Protein AF-A0A6B3HW20-F1 (afdb_monomer_lite)

pLDDT: mean 80.24, std 13.46, range [31.75, 96.75]

Sequence (91 aa):
AVSSMPHPRRWRSSMLSDFAQSRAGSYIWGFQRPWLPERQLVADDAALVGRLVQEWAGPRTPDFPDEETLAVYRRAMSIPSTAHCSIEPYR

Secondary structure (DSSP, 8-state):
---PPPPHHHHHHHHHH-HHHHHHTTTHHHHTSSSHHHHHHHHHHHHHHHHHHHHHSSS-BTTBT-HHHHHHHHHHHTSTTHHHHHHGGG-

Structure (mmCIF, N/CA/C/O backbone):
data_AF-A0A6B3HW20-F1
#
_entry.id   AF-A0A6B3HW20-F1
#
loop_
_atom_site.group_PDB
_atom_site.id
_atom_site.type_symbol
_atom_site.label_atom_id
_atom_site.label_alt_id
_atom_site.label_comp_id
_atom_site.label_asym_id
_atom_site.label_entity_id
_atom_site.label_seq_id
_atom_site.pdbx_PDB_ins_code
_atom_site.Cartn_x
_atom_site.Cartn_y
_atom_site.Cartn_z
_atom_site.occupancy
_atom_site.B_iso_or_equiv
_atom_site.auth_seq_id
_atom_site.auth_comp_id
_atom_site.auth_asym_id
_atom_site.auth_atom_id
_atom_site.pdbx_PDB_model_num
ATOM 1 N N . ALA A 1 1 ? 11.595 16.103 3.758 1.00 40.91 1 ALA A N 1
ATOM 2 C CA . ALA A 1 1 ? 12.152 15.878 2.411 1.00 40.91 1 ALA A CA 1
ATOM 3 C C . ALA A 1 1 ? 11.230 14.916 1.683 1.00 40.91 1 ALA A C 1
ATOM 5 O O . ALA A 1 1 ? 10.932 13.867 2.239 1.00 40.91 1 ALA A O 1
ATOM 6 N N . VAL A 1 2 ? 10.735 15.281 0.501 1.00 31.75 2 VAL A N 1
ATOM 7 C CA . VAL A 1 2 ? 10.036 14.328 -0.370 1.00 31.75 2 VAL A CA 1
ATOM 8 C C . VAL A 1 2 ? 11.120 13.447 -0.979 1.00 31.75 2 VAL A C 1
ATOM 10 O O . VAL A 1 2 ? 11.961 13.940 -1.726 1.00 31.75 2 VAL A O 1
ATOM 13 N N . SER A 1 3 ? 11.168 12.175 -0.586 1.00 40.97 3 SER A N 1
ATOM 14 C CA . SER A 1 3 ? 12.058 11.217 -1.232 1.00 40.97 3 SER A CA 1
ATOM 15 C C . SER A 1 3 ? 11.406 10.788 -2.536 1.00 40.97 3 SER A C 1
ATOM 17 O O . SER A 1 3 ? 10.554 9.904 -2.553 1.00 40.97 3 SER A O 1
ATOM 19 N N . SER A 1 4 ? 11.812 11.415 -3.634 1.00 69.25 4 SER A N 1
ATOM 20 C CA . SER A 1 4 ? 11.670 10.824 -4.963 1.00 69.25 4 SER A CA 1
ATOM 21 C C . SER A 1 4 ? 12.393 9.470 -5.016 1.00 69.25 4 SER A C 1
ATOM 23 O O . SER A 1 4 ? 13.168 9.124 -4.114 1.00 69.25 4 SER A O 1
ATOM 25 N N . MET A 1 5 ? 12.193 8.724 -6.107 1.00 60.28 5 MET A N 1
ATOM 26 C CA . MET A 1 5 ? 12.965 7.509 -6.364 1.00 60.28 5 MET A CA 1
ATOM 27 C C . MET A 1 5 ? 14.476 7.804 -6.297 1.00 60.28 5 MET A C 1
ATOM 29 O O . MET A 1 5 ? 14.944 8.757 -6.932 1.00 60.28 5 MET A O 1
ATOM 33 N N . PRO A 1 6 ? 15.264 7.006 -5.557 1.00 67.94 6 PRO A N 1
ATOM 34 C CA . PRO A 1 6 ? 16.708 7.163 -5.522 1.00 67.94 6 PRO A CA 1
ATOM 35 C C . PRO A 1 6 ? 17.302 6.910 -6.909 1.00 67.94 6 PRO A C 1
ATOM 37 O O . PRO A 1 6 ? 16.834 6.056 -7.662 1.00 67.94 6 PRO A O 1
ATOM 40 N N . HIS A 1 7 ? 18.373 7.635 -7.241 1.00 75.12 7 HIS A N 1
ATOM 41 C CA . HIS A 1 7 ? 19.066 7.458 -8.515 1.00 75.12 7 HIS A CA 1
ATOM 42 C C . HIS A 1 7 ? 19.398 5.965 -8.737 1.00 75.12 7 HIS A C 1
ATOM 44 O O . HIS A 1 7 ? 20.095 5.373 -7.901 1.00 75.12 7 HIS A O 1
ATOM 50 N N . PRO A 1 8 ? 18.987 5.344 -9.861 1.00 67.06 8 PRO A N 1
ATOM 51 C CA . PRO A 1 8 ? 18.909 3.885 -9.993 1.00 67.06 8 PRO A CA 1
ATOM 52 C C . PRO A 1 8 ? 20.253 3.178 -9.785 1.00 67.06 8 PRO A C 1
ATOM 54 O O . PRO A 1 8 ? 20.317 2.090 -9.217 1.00 67.06 8 PRO A O 1
ATOM 57 N N . ARG A 1 9 ? 21.366 3.819 -10.169 1.00 73.31 9 ARG A N 1
ATOM 58 C CA . ARG A 1 9 ? 22.718 3.287 -9.918 1.00 73.31 9 ARG A CA 1
ATOM 59 C C . ARG A 1 9 ? 23.119 3.292 -8.439 1.00 73.31 9 ARG A C 1
ATOM 61 O O . ARG A 1 9 ? 23.776 2.355 -8.003 1.00 73.31 9 ARG A O 1
ATOM 68 N N . ARG A 1 10 ? 22.741 4.330 -7.684 1.00 73.81 10 ARG A N 1
ATOM 69 C CA . ARG A 1 10 ? 23.068 4.442 -6.252 1.00 73.81 10 ARG A CA 1
ATOM 70 C C . ARG A 1 10 ? 22.194 3.533 -5.403 1.00 73.81 10 ARG A C 1
ATOM 72 O O . ARG A 1 10 ? 22.665 2.962 -4.430 1.00 73.81 10 ARG A O 1
ATOM 79 N N . TRP A 1 11 ? 20.951 3.355 -5.825 1.00 71.06 11 TRP A N 1
ATOM 80 C CA . TRP A 1 11 ? 20.029 2.424 -5.202 1.00 71.06 11 TRP A CA 1
ATOM 81 C C . TRP A 1 11 ? 20.447 0.958 -5.399 1.00 71.06 11 TRP A C 1
ATOM 83 O O . TRP A 1 11 ? 20.497 0.193 -4.440 1.00 71.06 11 TRP A O 1
ATOM 93 N N . ARG A 1 12 ? 20.868 0.572 -6.614 1.00 70.50 12 ARG A N 1
ATOM 94 C CA . ARG A 1 12 ? 21.432 -0.769 -6.849 1.00 70.50 12 ARG A CA 1
ATOM 95 C C . ARG A 1 12 ? 22.688 -1.028 -6.021 1.00 70.50 12 ARG A C 1
ATOM 97 O O . ARG A 1 12 ? 22.821 -2.115 -5.473 1.00 70.50 12 ARG A O 1
ATOM 104 N N . SER A 1 13 ? 23.594 -0.051 -5.900 1.00 76.00 13 SER A N 1
ATOM 105 C CA . SER A 1 13 ? 24.778 -0.237 -5.054 1.00 76.00 13 SER A CA 1
ATOM 106 C C . SER A 1 13 ? 24.406 -0.380 -3.579 1.00 76.00 13 SER A C 1
ATOM 108 O O . SER A 1 13 ? 24.941 -1.267 -2.927 1.00 76.00 13 SER A O 1
ATOM 110 N N . SER A 1 14 ? 23.459 0.420 -3.065 1.00 68.75 14 SER A N 1
ATOM 111 C CA . SER A 1 14 ? 23.040 0.331 -1.659 1.00 68.75 14 SER A CA 1
ATOM 112 C C . SER A 1 14 ? 22.338 -0.988 -1.337 1.00 68.75 14 SER A C 1
ATOM 114 O O . SER A 1 14 ? 22.557 -1.539 -0.268 1.00 68.75 14 SER A O 1
ATOM 116 N N . MET A 1 15 ? 21.555 -1.541 -2.269 1.00 69.69 15 MET A N 1
ATOM 117 C CA . MET A 1 15 ? 20.945 -2.869 -2.114 1.00 69.69 15 MET A CA 1
ATOM 118 C C . MET A 1 15 ? 21.961 -4.018 -2.072 1.00 69.69 15 MET A C 1
ATOM 120 O O . 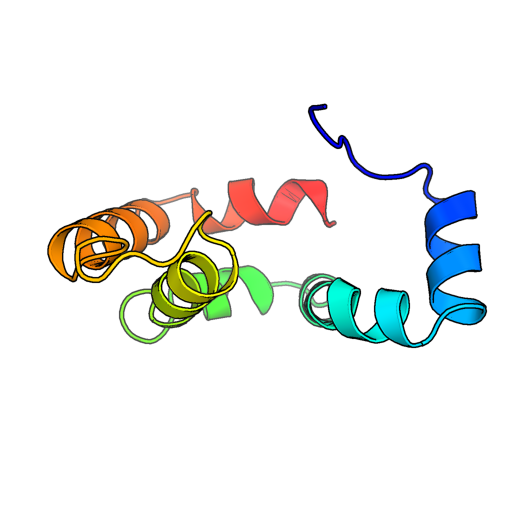MET A 1 15 ? 21.638 -5.081 -1.545 1.00 69.69 15 MET A O 1
ATOM 124 N N . LEU A 1 16 ? 23.154 -3.833 -2.643 1.00 76.25 16 LEU A N 1
ATOM 125 C CA . LEU A 1 16 ? 24.229 -4.831 -2.630 1.00 76.25 16 LEU A CA 1
ATOM 126 C C . LEU A 1 16 ? 25.173 -4.660 -1.434 1.00 76.25 16 LEU A C 1
ATOM 128 O O . LEU A 1 16 ? 25.792 -5.632 -1.012 1.00 76.25 16 LEU A O 1
ATOM 132 N N . SER A 1 17 ? 25.299 -3.442 -0.901 1.00 79.00 17 SER A N 1
ATOM 133 C CA . SER A 1 17 ? 26.250 -3.118 0.166 1.00 79.00 17 SER A CA 1
ATOM 134 C C . SER A 1 17 ? 25.635 -3.025 1.565 1.00 79.00 17 SER A C 1
ATOM 136 O O . SER A 1 17 ? 26.379 -3.080 2.538 1.00 79.00 17 SER A O 1
ATOM 138 N N . ASP A 1 18 ? 24.315 -2.842 1.686 1.00 80.56 18 ASP A N 1
ATOM 139 C CA . ASP A 1 18 ? 23.627 -2.618 2.964 1.00 80.56 18 ASP A CA 1
ATOM 140 C C . ASP A 1 18 ? 22.400 -3.529 3.125 1.00 80.56 18 ASP A C 1
ATOM 142 O O . ASP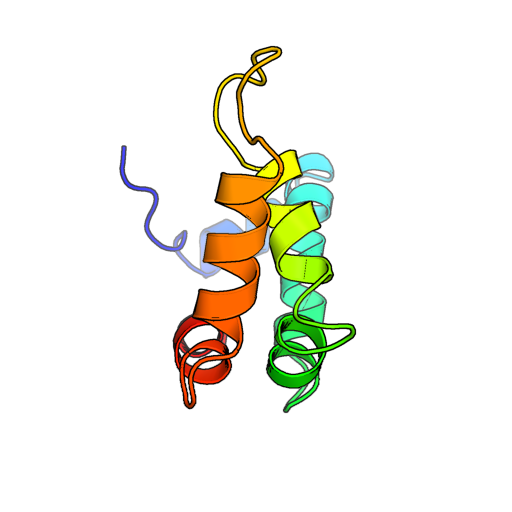 A 1 18 ? 21.345 -3.321 2.524 1.00 80.56 18 ASP A O 1
ATOM 146 N N . PHE A 1 19 ? 22.526 -4.510 4.021 1.00 74.75 19 PHE A N 1
ATOM 147 C CA . PHE A 1 19 ? 21.495 -5.503 4.323 1.00 74.75 19 PHE A CA 1
ATOM 148 C C . PHE A 1 19 ? 20.201 -4.909 4.902 1.00 74.75 19 PHE A C 1
ATOM 150 O O . PHE A 1 19 ? 19.125 -5.489 4.724 1.00 74.75 19 PHE A O 1
ATOM 157 N N . ALA A 1 20 ? 20.279 -3.777 5.610 1.00 76.69 20 ALA A N 1
ATOM 158 C CA . ALA A 1 20 ? 19.100 -3.102 6.144 1.00 76.69 20 ALA A CA 1
ATOM 159 C C . ALA A 1 20 ? 18.292 -2.460 5.007 1.00 76.69 20 ALA A C 1
ATOM 161 O O . ALA A 1 20 ? 17.069 -2.601 4.966 1.00 76.69 20 ALA A O 1
ATOM 162 N N . GLN A 1 21 ? 18.979 -1.852 4.035 1.00 70.69 21 GLN A N 1
ATOM 163 C CA . GLN A 1 21 ? 18.362 -1.298 2.825 1.00 70.69 21 GLN A CA 1
ATOM 164 C C . GLN A 1 21 ? 17.809 -2.392 1.906 1.00 70.69 21 GLN A C 1
ATOM 166 O O . GLN A 1 21 ? 16.709 -2.241 1.373 1.00 70.69 21 GLN A O 1
ATOM 171 N N . SER A 1 22 ? 18.501 -3.529 1.764 1.00 71.00 22 SER A N 1
ATOM 172 C CA . SER A 1 22 ? 17.985 -4.675 0.997 1.00 71.00 22 SER A CA 1
ATOM 173 C C . SER A 1 22 ? 16.693 -5.225 1.603 1.00 71.00 22 SER A C 1
ATOM 175 O O . SER A 1 22 ? 15.755 -5.545 0.873 1.00 71.00 22 SER A O 1
ATOM 177 N N . ARG A 1 23 ? 16.617 -5.315 2.939 1.00 73.00 23 ARG A N 1
ATOM 178 C CA . ARG A 1 23 ? 15.415 -5.781 3.645 1.00 73.00 23 ARG A CA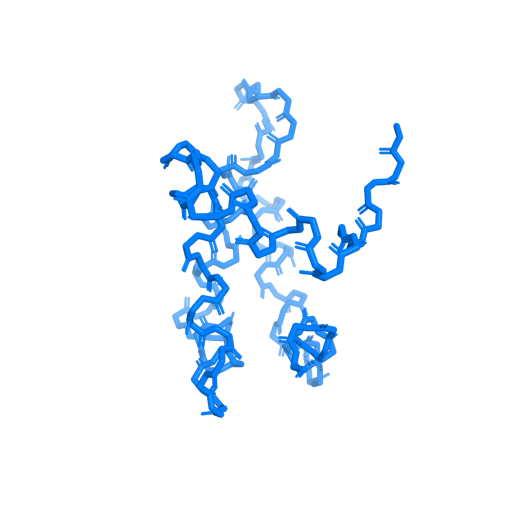 1
ATOM 179 C C . ARG A 1 23 ? 14.269 -4.781 3.517 1.00 73.00 23 ARG A C 1
ATOM 181 O O . ARG A 1 23 ? 13.161 -5.186 3.172 1.00 73.00 23 ARG A O 1
ATOM 188 N N . ALA A 1 24 ? 14.548 -3.495 3.727 1.00 73.62 24 ALA A N 1
ATOM 189 C CA . ALA A 1 24 ? 13.563 -2.424 3.589 1.00 73.62 24 ALA A CA 1
ATOM 190 C C . ALA A 1 24 ? 13.014 -2.309 2.154 1.00 73.62 24 ALA A C 1
ATOM 192 O O . ALA A 1 24 ? 11.838 -2.021 1.978 1.00 73.62 24 ALA A O 1
ATOM 193 N N . GLY A 1 25 ? 13.832 -2.586 1.130 1.00 67.94 25 GLY A N 1
ATOM 194 C CA . GLY A 1 25 ? 13.437 -2.566 -0.285 1.00 67.94 25 GLY A CA 1
ATOM 195 C C . GLY A 1 25 ? 12.936 -3.901 -0.849 1.00 67.94 25 GLY A C 1
ATOM 196 O O . GLY A 1 25 ? 12.691 -3.994 -2.051 1.00 67.94 25 GLY A O 1
ATOM 197 N N . SER A 1 26 ? 12.805 -4.946 -0.026 1.00 70.94 26 SER A N 1
ATOM 198 C CA . SER A 1 26 ? 12.510 -6.313 -0.490 1.00 70.94 26 SER A CA 1
ATOM 199 C C . SER A 1 26 ? 11.158 -6.454 -1.202 1.00 70.94 26 SER A C 1
ATOM 201 O O . SER A 1 26 ? 11.026 -7.283 -2.104 1.00 70.94 26 SER A O 1
ATOM 203 N N . TYR A 1 27 ? 10.187 -5.597 -0.875 1.00 64.75 27 TYR A N 1
ATOM 204 C CA . TYR A 1 27 ? 8.867 -5.554 -1.512 1.00 64.75 27 TYR A CA 1
ATOM 205 C C . TYR A 1 27 ? 8.936 -5.272 -3.027 1.00 64.75 27 TYR A C 1
ATOM 207 O O . TYR A 1 27 ? 8.087 -5.736 -3.787 1.00 64.75 27 TYR A O 1
ATOM 215 N N . ILE A 1 28 ? 9.990 -4.591 -3.492 1.00 66.00 28 ILE A N 1
ATOM 216 C CA . ILE A 1 28 ? 10.158 -4.194 -4.898 1.00 66.00 28 ILE A CA 1
ATOM 217 C C . ILE A 1 28 ? 10.415 -5.404 -5.806 1.00 66.00 28 ILE A C 1
ATOM 219 O O . ILE A 1 28 ? 10.026 -5.396 -6.971 1.00 66.00 28 ILE A O 1
ATOM 223 N N . TRP A 1 29 ? 10.982 -6.494 -5.282 1.00 64.88 29 TRP A N 1
ATOM 224 C CA . TRP A 1 29 ? 11.131 -7.740 -6.045 1.00 64.88 29 TRP A CA 1
ATOM 225 C C . TRP A 1 29 ? 9.784 -8.374 -6.409 1.00 64.88 29 TRP A C 1
ATOM 227 O O . TRP A 1 29 ? 9.678 -9.033 -7.445 1.00 64.88 29 TRP A O 1
ATOM 237 N N . GLY A 1 30 ? 8.744 -8.135 -5.603 1.00 61.53 30 GLY A N 1
ATOM 238 C CA . GLY A 1 30 ? 7.368 -8.475 -5.959 1.00 61.53 30 GLY A CA 1
ATOM 239 C C . GLY A 1 30 ? 6.885 -7.676 -7.170 1.00 61.53 30 GLY A C 1
ATOM 240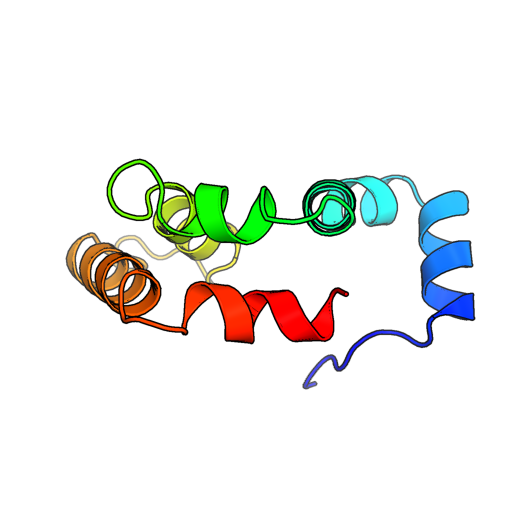 O O . GLY A 1 30 ? 6.243 -8.243 -8.052 1.00 61.53 30 GLY A O 1
ATOM 241 N N . PHE A 1 31 ? 7.283 -6.401 -7.257 1.00 60.53 31 PHE A N 1
ATOM 242 C CA . PHE A 1 31 ? 6.903 -5.449 -8.309 1.00 60.53 31 PHE A CA 1
ATOM 243 C C . PHE A 1 31 ? 7.548 -5.689 -9.675 1.00 60.53 31 PHE A C 1
ATOM 245 O O . PHE A 1 31 ? 7.042 -5.208 -10.683 1.00 60.53 31 PHE A O 1
ATOM 252 N N . GLN A 1 32 ? 8.601 -6.504 -9.741 1.00 65.94 32 GLN A N 1
ATOM 253 C CA . GLN A 1 32 ? 9.239 -6.885 -11.006 1.00 65.94 32 GLN A CA 1
ATOM 254 C C . GLN A 1 32 ? 8.477 -7.986 -11.769 1.00 65.94 32 GLN A C 1
ATOM 256 O O . GLN A 1 32 ? 8.809 -8.285 -12.915 1.00 65.94 32 GLN A O 1
ATOM 261 N N . ARG A 1 33 ? 7.467 -8.627 -11.158 1.00 63.34 33 ARG A N 1
ATOM 262 C CA . ARG A 1 33 ? 6.662 -9.666 -11.819 1.00 63.34 33 ARG A CA 1
ATOM 263 C C . ARG A 1 33 ? 5.420 -9.041 -12.456 1.00 63.34 33 ARG A C 1
ATOM 265 O O . ARG A 1 33 ? 4.706 -8.318 -11.772 1.00 63.34 33 ARG A O 1
ATOM 272 N N . PRO A 1 34 ? 5.101 -9.326 -13.727 1.00 65.31 34 PRO A N 1
ATOM 273 C CA . PRO A 1 34 ? 3.908 -8.762 -14.340 1.00 65.31 34 PRO A CA 1
ATOM 274 C C . PRO A 1 34 ? 2.635 -9.249 -13.621 1.00 65.31 34 PRO A C 1
ATOM 276 O O . PRO A 1 34 ? 2.512 -10.429 -13.289 1.00 65.31 34 PRO A O 1
ATOM 279 N N . TRP A 1 35 ? 1.700 -8.320 -13.372 1.00 67.62 35 TRP A N 1
ATOM 280 C CA . TRP A 1 35 ? 0.323 -8.517 -12.864 1.00 67.62 35 TRP A CA 1
ATOM 281 C C . TRP A 1 35 ? 0.182 -9.005 -11.417 1.00 67.62 35 TRP A C 1
ATOM 283 O O . TRP A 1 35 ? -0.871 -8.829 -10.803 1.00 67.62 35 TRP A O 1
ATOM 293 N N . LEU A 1 36 ? 1.210 -9.649 -10.868 1.00 77.38 36 LEU A N 1
ATOM 294 C CA . LEU A 1 36 ? 1.235 -10.114 -9.483 1.00 77.38 36 LEU A CA 1
ATOM 295 C C . LEU A 1 36 ? 1.086 -8.956 -8.471 1.00 77.38 36 LEU A C 1
ATOM 297 O O . LEU A 1 36 ? 0.288 -9.105 -7.547 1.00 77.38 36 LEU A O 1
ATOM 301 N N . PRO A 1 37 ? 1.764 -7.809 -8.647 1.00 79.44 37 PRO A N 1
ATOM 302 C CA . PRO A 1 37 ? 1.651 -6.651 -7.767 1.00 79.44 37 PRO A CA 1
ATOM 303 C C . PRO A 1 37 ? 0.232 -6.108 -7.680 1.00 79.44 37 PRO A C 1
ATOM 305 O O . PRO A 1 37 ? -0.311 -5.948 -6.590 1.00 79.44 37 PRO A O 1
ATOM 308 N N . GLU A 1 38 ? -0.394 -5.873 -8.834 1.00 85.19 38 GLU A N 1
ATOM 309 C CA . GLU A 1 38 ? -1.734 -5.303 -8.897 1.00 85.19 38 GLU A CA 1
ATOM 310 C C . GLU A 1 38 ? -2.745 -6.253 -8.252 1.00 85.19 38 GLU A C 1
ATOM 312 O O . GLU A 1 38 ? -3.606 -5.814 -7.495 1.00 85.19 38 GLU A O 1
ATOM 317 N N . ARG A 1 39 ? -2.592 -7.568 -8.476 1.00 87.56 39 ARG A N 1
ATOM 318 C CA . ARG A 1 39 ? -3.429 -8.594 -7.837 1.00 87.56 39 ARG A CA 1
ATOM 319 C C . ARG A 1 39 ? -3.232 -8.657 -6.325 1.00 87.56 39 ARG A C 1
ATOM 321 O O . ARG A 1 39 ? -4.210 -8.856 -5.616 1.00 87.56 39 ARG A O 1
ATOM 328 N N . GLN A 1 40 ? -2.008 -8.489 -5.827 1.00 89.38 40 GLN A N 1
ATOM 329 C CA . GLN A 1 40 ? -1.730 -8.475 -4.387 1.00 89.38 40 GLN A CA 1
ATOM 330 C C . GLN A 1 40 ? -2.323 -7.249 -3.686 1.00 89.38 40 GLN A C 1
ATOM 332 O O . GLN A 1 40 ? -2.780 -7.371 -2.553 1.00 89.38 40 GLN A O 1
ATOM 337 N N . LEU A 1 41 ? -2.342 -6.086 -4.348 1.00 91.38 41 LEU A N 1
ATOM 338 C CA . LEU A 1 41 ? -2.915 -4.864 -3.776 1.00 91.38 41 LEU A CA 1
ATOM 339 C C . LEU A 1 41 ? -4.440 -4.922 -3.622 1.00 91.38 41 LEU A C 1
ATOM 341 O O . LEU A 1 41 ? -4.962 -4.278 -2.718 1.00 91.38 41 LEU A O 1
ATOM 345 N N . VAL A 1 42 ? -5.144 -5.685 -4.465 1.00 94.12 42 VAL A N 1
ATOM 346 C CA . VAL A 1 42 ? -6.617 -5.819 -4.413 1.00 94.12 42 VAL A CA 1
ATOM 347 C C . VAL A 1 42 ? -7.101 -7.099 -3.722 1.00 94.12 42 VAL A C 1
ATOM 349 O O . VAL A 1 42 ? -8.284 -7.215 -3.407 1.00 94.12 42 VAL A O 1
ATOM 352 N N . ALA A 1 43 ? -6.217 -8.071 -3.483 1.00 93.12 43 ALA A N 1
ATOM 353 C CA . ALA A 1 43 ? -6.566 -9.335 -2.836 1.00 93.12 43 ALA A CA 1
ATOM 354 C C . ALA A 1 43 ? -7.069 -9.135 -1.398 1.00 93.12 43 ALA A C 1
ATOM 356 O O . ALA A 1 43 ? -6.634 -8.215 -0.700 1.00 93.12 43 ALA A O 1
ATOM 357 N N . ASP A 1 44 ? -7.964 -10.028 -0.963 1.00 94.69 44 ASP A N 1
ATOM 358 C CA . ASP A 1 44 ? -8.527 -10.054 0.392 1.00 94.69 44 ASP A CA 1
ATOM 359 C C . ASP A 1 44 ? -9.072 -8.684 0.828 1.00 94.69 44 ASP A C 1
ATOM 361 O O . ASP A 1 44 ? -8.770 -8.189 1.915 1.00 94.69 44 ASP A O 1
ATOM 365 N N . ASP A 1 45 ? -9.828 -8.031 -0.065 1.00 94.19 45 ASP A N 1
ATOM 366 C CA . ASP A 1 45 ? -10.350 -6.676 0.150 1.00 94.19 45 ASP A CA 1
ATOM 367 C C . ASP A 1 45 ? -9.212 -5.689 0.496 1.00 94.19 45 ASP A C 1
ATOM 369 O O . ASP A 1 45 ? -9.226 -4.988 1.506 1.00 94.19 45 ASP A O 1
ATOM 373 N N . ALA A 1 46 ? -8.146 -5.716 -0.309 1.00 95.75 46 ALA A N 1
ATOM 374 C CA . ALA A 1 46 ? -6.931 -4.920 -0.142 1.00 95.75 46 ALA A CA 1
ATOM 375 C C . ALA A 1 46 ? -6.222 -5.071 1.226 1.00 95.75 46 ALA A C 1
ATOM 377 O O . ALA A 1 46 ? -5.607 -4.123 1.722 1.00 95.75 46 ALA A O 1
ATOM 378 N N . ALA A 1 47 ? -6.246 -6.257 1.848 1.00 94.69 47 ALA A N 1
ATOM 379 C CA . ALA A 1 47 ? -5.635 -6.490 3.167 1.00 94.69 47 ALA A CA 1
ATOM 380 C C . ALA A 1 47 ? -4.147 -6.091 3.247 1.00 94.69 47 ALA A C 1
ATOM 382 O O . ALA A 1 47 ? -3.679 -5.622 4.288 1.00 94.69 47 ALA A O 1
ATOM 383 N N . LEU A 1 48 ? -3.396 -6.244 2.149 1.00 92.94 48 LEU A N 1
ATOM 384 C CA . LEU A 1 48 ? -1.998 -5.813 2.075 1.00 92.94 48 LEU A CA 1
ATOM 385 C C . LEU A 1 48 ? -1.853 -4.300 2.285 1.00 92.94 48 LEU A C 1
ATOM 387 O O . LEU A 1 48 ? -0.951 -3.879 3.001 1.00 92.94 48 LEU A O 1
ATOM 391 N N . VAL A 1 49 ? -2.754 -3.492 1.724 1.00 94.88 49 VAL A N 1
ATOM 392 C CA . VAL A 1 49 ? -2.736 -2.030 1.878 1.00 94.88 49 VAL A CA 1
ATOM 393 C C . VAL A 1 49 ? -2.913 -1.638 3.335 1.00 94.88 49 VAL A C 1
ATOM 395 O O . VAL A 1 49 ? -2.165 -0.803 3.829 1.00 94.88 49 VAL A O 1
ATOM 398 N N . GLY A 1 50 ? -3.847 -2.281 4.043 1.00 94.25 50 GLY A N 1
ATOM 399 C CA . GLY A 1 50 ? -4.048 -2.041 5.472 1.00 94.25 50 GLY A CA 1
ATOM 400 C C . GLY A 1 50 ? -2.776 -2.303 6.286 1.00 94.25 50 GLY A C 1
ATOM 401 O O . GLY A 1 50 ? -2.381 -1.465 7.093 1.00 94.25 50 GLY A O 1
ATOM 402 N N . ARG A 1 51 ? -2.081 -3.417 6.016 1.00 91.75 51 ARG A N 1
ATOM 403 C CA . ARG A 1 51 ? -0.795 -3.722 6.668 1.00 91.75 51 ARG A CA 1
ATOM 404 C C . ARG A 1 51 ? 0.278 -2.686 6.345 1.00 91.75 51 ARG A C 1
ATOM 406 O O . ARG A 1 51 ? 0.934 -2.200 7.257 1.00 91.75 51 ARG A O 1
ATOM 413 N N . LEU A 1 52 ? 0.422 -2.305 5.075 1.00 91.12 52 LEU A N 1
ATOM 414 C CA . LEU A 1 52 ? 1.405 -1.299 4.661 1.00 91.12 52 LEU A CA 1
ATOM 415 C C . LEU A 1 52 ? 1.137 0.061 5.318 1.00 91.12 52 LEU A C 1
ATOM 417 O O . LEU A 1 52 ? 2.071 0.698 5.793 1.00 91.12 52 LEU A O 1
ATOM 421 N N . VAL A 1 53 ? -0.127 0.486 5.405 1.00 92.19 53 VAL A N 1
ATOM 422 C CA . VAL A 1 53 ? -0.506 1.719 6.109 1.00 92.19 53 VAL A CA 1
ATOM 423 C C . VAL A 1 53 ? -0.159 1.620 7.595 1.00 92.19 53 VAL A C 1
ATOM 425 O O . VAL A 1 53 ? 0.440 2.550 8.118 1.00 92.19 53 VAL A O 1
ATOM 428 N N . GLN A 1 54 ? -0.447 0.504 8.271 1.00 89.50 54 GLN A N 1
ATOM 429 C CA . GLN A 1 54 ? -0.056 0.305 9.677 1.00 89.50 54 GLN A CA 1
ATOM 430 C C . GLN A 1 54 ? 1.463 0.318 9.894 1.00 89.50 54 GLN A C 1
ATOM 432 O O . GLN A 1 54 ? 1.942 0.852 10.895 1.00 89.50 54 GLN A O 1
ATOM 437 N N . GLU A 1 55 ? 2.222 -0.289 8.983 1.00 87.44 55 GLU A N 1
ATOM 438 C CA . GLU A 1 55 ? 3.676 -0.415 9.094 1.00 87.44 55 GLU A CA 1
ATOM 439 C C . GLU A 1 55 ? 4.412 0.886 8.757 1.00 87.44 55 GLU A C 1
ATOM 441 O O . GLU A 1 55 ? 5.465 1.156 9.338 1.00 87.44 55 GLU A O 1
ATOM 446 N N . TRP A 1 56 ? 3.897 1.671 7.806 1.00 87.75 56 TRP A N 1
ATOM 447 C CA . TRP A 1 56 ? 4.582 2.850 7.259 1.00 87.75 56 TRP A CA 1
ATOM 448 C C . TRP A 1 56 ? 3.996 4.179 7.727 1.00 87.75 56 TRP A C 1
ATOM 450 O O . TRP A 1 56 ? 4.614 5.223 7.502 1.00 87.75 56 TRP A O 1
ATOM 460 N N . ALA A 1 57 ? 2.821 4.163 8.360 1.00 85.31 57 ALA A N 1
ATOM 461 C CA . ALA A 1 57 ? 2.268 5.339 9.009 1.00 85.31 57 ALA A CA 1
ATOM 462 C C . ALA A 1 57 ? 3.292 5.956 9.974 1.00 85.31 57 ALA A C 1
ATOM 464 O O . ALA A 1 57 ? 4.038 5.259 10.668 1.00 85.31 57 ALA A O 1
ATOM 465 N N . GLY A 1 58 ? 3.302 7.294 10.013 1.00 76.50 58 GLY A N 1
ATOM 466 C CA . GLY A 1 58 ? 3.984 8.073 11.047 1.00 76.50 58 GLY A CA 1
ATOM 467 C C . GLY A 1 58 ? 3.483 7.718 12.456 1.00 76.50 58 GLY A C 1
ATOM 468 O O . GLY A 1 58 ? 2.696 6.789 12.604 1.00 76.50 58 GLY A O 1
ATOM 469 N N . PRO A 1 59 ? 3.957 8.417 13.504 1.00 76.50 59 PRO A N 1
ATOM 470 C CA . PRO A 1 59 ? 3.984 7.913 14.879 1.00 76.50 59 PRO A CA 1
ATOM 471 C C . PRO A 1 59 ? 2.721 7.138 15.257 1.00 76.50 59 PRO A C 1
ATOM 473 O O . PRO A 1 59 ? 1.628 7.695 15.258 1.00 76.50 59 PRO A O 1
ATOM 476 N N . ARG A 1 60 ? 2.909 5.848 15.561 1.00 76.19 60 ARG A N 1
ATOM 477 C CA . ARG A 1 60 ? 1.843 4.936 15.979 1.00 76.19 60 ARG A CA 1
ATOM 478 C C . ARG A 1 60 ? 1.314 5.405 17.325 1.00 76.19 60 ARG A C 1
ATOM 480 O O . ARG A 1 60 ? 1.914 5.121 18.364 1.00 76.19 60 ARG A O 1
ATOM 487 N N . THR A 1 61 ? 0.247 6.186 17.290 1.00 79.00 61 THR A N 1
ATOM 488 C CA . THR A 1 61 ? -0.510 6.555 18.480 1.00 79.00 61 THR A CA 1
ATOM 489 C C . THR A 1 61 ? -1.577 5.487 18.726 1.00 79.00 61 THR A C 1
ATOM 491 O O . THR A 1 61 ? -1.888 4.710 17.823 1.00 79.00 61 THR A O 1
ATOM 494 N N . PRO A 1 62 ? -2.156 5.416 19.936 1.00 77.50 62 PRO A N 1
ATOM 495 C CA . PRO A 1 62 ? -3.300 4.539 20.194 1.00 77.50 62 PRO A CA 1
ATOM 496 C C . PRO A 1 62 ? -4.466 4.765 19.220 1.00 77.50 62 PRO A C 1
ATOM 498 O O . PRO A 1 62 ? -5.214 3.837 18.937 1.00 77.50 62 PRO A O 1
ATOM 501 N N . ASP A 1 63 ? -4.567 5.983 18.686 1.00 80.88 63 ASP A N 1
ATOM 502 C CA . ASP A 1 63 ? -5.669 6.435 17.841 1.00 80.88 63 ASP A CA 1
ATOM 503 C C . ASP A 1 63 ? -5.326 6.443 16.338 1.00 80.88 63 ASP A C 1
ATOM 505 O O . ASP A 1 63 ? -6.162 6.844 15.534 1.00 80.88 63 ASP A O 1
ATOM 509 N N . PHE A 1 64 ? -4.103 6.062 15.927 1.00 82.12 64 PHE A N 1
ATOM 510 C CA . PHE A 1 64 ? -3.710 6.099 14.513 1.00 82.12 64 PHE A CA 1
ATOM 511 C C . PHE A 1 64 ? -2.644 5.055 14.111 1.00 82.12 64 PHE A C 1
ATOM 513 O O . PHE A 1 64 ? -1.596 4.961 14.762 1.00 82.12 64 PHE A O 1
ATOM 520 N N . PRO A 1 65 ? -2.817 4.364 12.962 1.00 85.25 65 PRO A N 1
ATOM 521 C CA . PRO A 1 65 ? -4.016 4.356 12.116 1.00 85.25 65 PRO A CA 1
ATOM 522 C C . PRO A 1 65 ? -5.129 3.490 12.724 1.00 85.25 65 PRO A C 1
ATOM 524 O O . PRO A 1 65 ? -4.910 2.321 13.042 1.00 85.25 65 PRO A O 1
ATOM 527 N N . ASP A 1 66 ? -6.319 4.070 12.865 1.00 90.12 66 ASP A N 1
ATOM 528 C CA . ASP A 1 66 ? -7.527 3.408 13.356 1.00 90.12 66 ASP A CA 1
ATOM 529 C C . ASP A 1 66 ? -8.230 2.591 12.254 1.00 90.12 66 ASP A C 1
ATOM 531 O O . ASP A 1 66 ? -7.893 2.660 11.067 1.00 90.12 66 ASP A O 1
ATOM 535 N N . GLU A 1 67 ? -9.216 1.782 12.644 1.00 91.06 67 GLU A N 1
ATOM 536 C CA . GLU A 1 67 ? -9.898 0.859 11.731 1.00 91.06 67 GLU A CA 1
ATOM 537 C C . GLU A 1 67 ? -10.655 1.581 10.605 1.00 91.06 67 GLU A C 1
ATOM 539 O O . GLU A 1 67 ? -10.645 1.107 9.465 1.00 91.06 67 GLU A O 1
ATOM 544 N N . GLU A 1 68 ? -11.238 2.753 10.881 1.00 93.50 68 GLU A N 1
ATOM 545 C CA . GLU A 1 68 ? -11.925 3.554 9.866 1.00 93.50 68 GLU A CA 1
ATOM 546 C C . GLU A 1 68 ? -10.934 4.058 8.811 1.00 93.50 68 GLU A C 1
ATOM 548 O O . GLU A 1 68 ? -11.156 3.873 7.609 1.00 93.50 68 GLU A O 1
ATOM 553 N N . THR A 1 69 ? -9.788 4.597 9.242 1.00 92.12 69 THR A N 1
ATOM 554 C CA . THR A 1 69 ? -8.706 5.003 8.335 1.00 92.12 69 THR A CA 1
ATOM 555 C C . THR A 1 69 ? -8.271 3.843 7.441 1.00 92.12 69 THR A C 1
ATOM 557 O O . THR A 1 69 ? -8.161 3.990 6.220 1.00 92.12 69 THR A O 1
ATOM 560 N N . LEU A 1 70 ? -8.050 2.661 8.019 1.00 93.94 70 LEU A N 1
ATOM 561 C CA . LEU A 1 70 ? -7.626 1.488 7.256 1.00 93.94 70 LEU A CA 1
ATOM 562 C C . LEU A 1 70 ? -8.687 1.052 6.240 1.00 93.94 70 LEU A C 1
ATOM 564 O O . LEU A 1 70 ? -8.337 0.732 5.102 1.00 93.94 70 LEU A O 1
ATOM 568 N N . ALA A 1 71 ? -9.969 1.084 6.608 1.00 95.50 71 ALA A N 1
ATOM 569 C CA . ALA A 1 71 ? -11.069 0.775 5.699 1.00 95.50 71 ALA A CA 1
ATOM 570 C C . ALA A 1 71 ? -11.117 1.743 4.503 1.00 95.50 71 ALA A C 1
ATOM 572 O O . ALA A 1 71 ? -11.296 1.309 3.361 1.00 95.50 71 ALA A O 1
ATOM 573 N N . VAL A 1 72 ? -10.881 3.040 4.735 1.00 95.94 72 VAL A N 1
ATOM 574 C CA . VAL A 1 72 ? -10.824 4.056 3.671 1.00 95.94 72 VAL A CA 1
ATOM 575 C C . VAL A 1 72 ? -9.704 3.755 2.672 1.00 95.94 72 VAL A C 1
ATOM 577 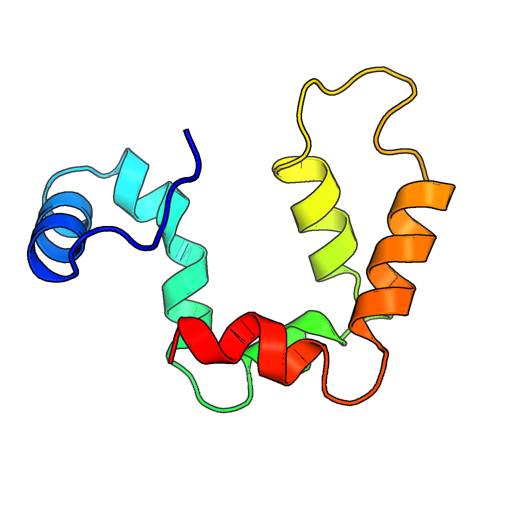O O . VAL A 1 72 ? -9.959 3.709 1.466 1.00 95.94 72 VAL A O 1
ATOM 580 N N . TYR A 1 73 ? -8.480 3.491 3.140 1.00 95.19 73 TYR A N 1
ATOM 581 C CA . TYR A 1 73 ? -7.350 3.200 2.247 1.00 95.19 73 TYR A CA 1
ATOM 582 C C . TYR A 1 73 ? -7.521 1.885 1.474 1.00 95.19 73 TYR A C 1
ATOM 584 O O . TYR A 1 73 ? -7.200 1.821 0.283 1.00 95.19 73 TYR A O 1
ATOM 592 N N . ARG A 1 74 ? -8.076 0.847 2.111 1.00 96.56 74 ARG A N 1
ATOM 593 C CA . ARG A 1 74 ? -8.389 -0.436 1.454 1.00 96.56 74 ARG A CA 1
ATOM 594 C C . ARG A 1 74 ? -9.420 -0.262 0.338 1.00 96.56 74 ARG A C 1
ATOM 596 O O . ARG A 1 74 ? -9.226 -0.742 -0.782 1.00 96.56 74 ARG A O 1
ATOM 603 N N . ARG A 1 75 ? -10.476 0.512 0.605 1.00 96.75 75 ARG A N 1
ATOM 604 C CA . ARG A 1 75 ? -11.494 0.848 -0.397 1.00 96.75 75 ARG A CA 1
ATOM 605 C C . ARG A 1 75 ? -10.917 1.673 -1.544 1.00 96.75 75 ARG A C 1
ATOM 607 O O . ARG A 1 75 ? -11.233 1.395 -2.698 1.00 96.75 75 ARG A O 1
ATOM 614 N N . ALA A 1 76 ? -10.061 2.652 -1.248 1.00 96.56 76 ALA A N 1
ATOM 615 C CA . ALA A 1 76 ? -9.425 3.489 -2.262 1.00 96.56 76 ALA A CA 1
ATOM 616 C C . ALA A 1 76 ? -8.568 2.666 -3.239 1.00 96.56 76 ALA A C 1
ATOM 618 O O . ALA A 1 76 ? -8.642 2.883 -4.449 1.00 96.56 76 ALA A O 1
ATOM 619 N N . MET A 1 77 ? -7.818 1.675 -2.741 1.00 96.38 77 MET A N 1
ATOM 620 C CA . MET A 1 77 ? -7.018 0.792 -3.600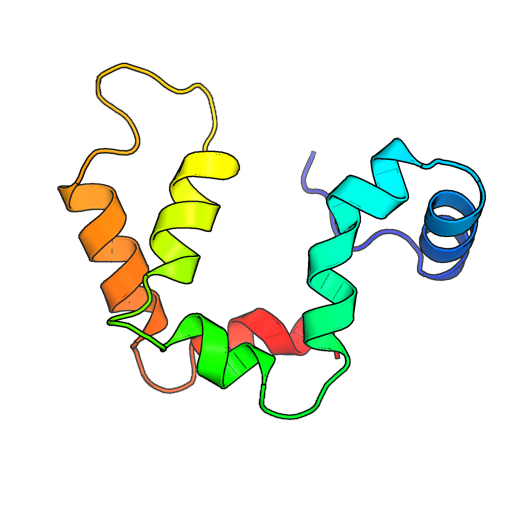 1.00 96.38 77 MET A CA 1
ATOM 621 C C . MET A 1 77 ? -7.872 -0.063 -4.546 1.00 96.38 77 MET A C 1
ATOM 623 O O . MET A 1 77 ? -7.434 -0.405 -5.643 1.00 96.38 77 MET A O 1
ATOM 627 N N . SER A 1 78 ? -9.102 -0.379 -4.142 1.00 94.62 78 SER A N 1
ATOM 628 C CA . SER A 1 78 ? -10.037 -1.189 -4.930 1.00 94.62 78 SER A CA 1
ATOM 629 C C . SER A 1 78 ? -10.748 -0.401 -6.040 1.00 94.62 78 SER A C 1
ATOM 631 O O . SER A 1 78 ? -11.472 -0.990 -6.844 1.00 94.62 78 SER A O 1
ATOM 633 N N . ILE A 1 79 ? -10.555 0.922 -6.115 1.00 95.56 79 ILE A N 1
ATOM 634 C CA . ILE A 1 79 ? -11.059 1.739 -7.225 1.00 95.56 79 ILE A CA 1
ATOM 635 C C . ILE A 1 79 ? -10.352 1.299 -8.524 1.00 95.56 79 ILE A C 1
ATOM 637 O O . ILE A 1 79 ? -9.129 1.115 -8.518 1.00 95.56 79 ILE A O 1
ATOM 641 N N . PRO A 1 80 ? -11.084 1.125 -9.645 1.00 91.31 80 PRO A N 1
ATOM 642 C CA . PRO A 1 80 ? -10.487 0.739 -10.919 1.00 91.31 80 PRO A CA 1
ATOM 643 C C . PRO A 1 80 ? -9.274 1.601 -11.284 1.00 91.31 80 PRO A C 1
ATOM 645 O O . PRO A 1 80 ? -9.282 2.814 -11.095 1.00 91.31 80 PRO A O 1
ATOM 648 N N . SER A 1 81 ? -8.236 0.957 -11.816 1.00 89.25 81 SER A N 1
ATOM 649 C CA . SER A 1 81 ? -6.949 1.564 -12.196 1.00 89.25 81 SER A CA 1
ATOM 650 C C . SER A 1 81 ? -6.040 2.032 -11.048 1.00 89.25 81 SER A C 1
ATOM 652 O O . SER A 1 81 ? -4.843 2.172 -11.289 1.00 89.25 81 SER A O 1
ATOM 654 N N . THR A 1 82 ? -6.512 2.178 -9.803 1.00 94.19 82 THR A N 1
ATOM 655 C CA . THR A 1 82 ? -5.668 2.642 -8.679 1.00 94.19 82 THR A CA 1
ATOM 656 C C . THR A 1 82 ? -4.475 1.727 -8.426 1.00 94.19 82 THR A C 1
ATOM 658 O O . THR A 1 82 ? -3.346 2.202 -8.293 1.00 94.19 82 THR A O 1
ATOM 661 N N . ALA A 1 83 ? -4.698 0.410 -8.410 1.00 90.31 83 ALA A N 1
ATOM 662 C CA . ALA A 1 83 ? -3.623 -0.560 -8.216 1.00 90.31 83 ALA A CA 1
ATOM 663 C C . ALA A 1 83 ? -2.565 -0.472 -9.327 1.00 90.31 83 ALA A C 1
ATOM 665 O O . ALA A 1 83 ? -1.371 -0.531 -9.049 1.00 90.31 83 ALA A O 1
ATOM 666 N N . HIS A 1 84 ? -2.994 -0.264 -10.575 1.00 88.62 84 HIS A N 1
ATOM 667 C CA . HIS A 1 84 ? -2.083 -0.102 -11.703 1.00 88.62 84 HIS A CA 1
ATOM 668 C C . HIS A 1 84 ? -1.229 1.163 -11.558 1.00 88.62 84 HIS A C 1
ATOM 670 O O . HIS A 1 84 ? -0.005 1.070 -11.559 1.00 88.62 84 HIS A O 1
ATOM 676 N N . CYS A 1 85 ? -1.858 2.321 -11.338 1.00 88.25 85 CYS A N 1
ATOM 677 C CA . CYS A 1 85 ? -1.160 3.601 -11.184 1.00 88.25 85 CYS A CA 1
ATOM 678 C C . CYS A 1 85 ? -0.227 3.634 -9.962 1.00 88.25 85 CYS A C 1
ATOM 680 O O . CYS A 1 85 ? 0.784 4.328 -9.971 1.00 88.25 85 CYS A O 1
ATOM 682 N N . SER A 1 86 ? -0.540 2.872 -8.911 1.00 88.88 86 SER A N 1
ATOM 683 C CA . SER A 1 86 ? 0.289 2.796 -7.698 1.00 88.88 86 SER A CA 1
ATOM 684 C C . SER A 1 86 ? 1.587 2.007 -7.907 1.00 88.88 86 SER A C 1
ATOM 686 O O . SER A 1 86 ? 2.562 2.227 -7.192 1.00 88.88 86 SER A O 1
ATOM 688 N N . ILE A 1 87 ? 1.605 1.079 -8.870 1.00 85.19 87 ILE A N 1
ATOM 689 C CA . ILE A 1 87 ? 2.759 0.213 -9.164 1.00 85.19 87 ILE A CA 1
ATOM 690 C C . ILE A 1 87 ? 3.506 0.658 -10.419 1.00 85.19 87 ILE A C 1
ATOM 692 O O . ILE A 1 87 ? 4.691 0.359 -10.542 1.00 85.19 87 ILE A O 1
ATOM 696 N N . GLU A 1 88 ? 2.846 1.381 -11.325 1.00 82.25 88 GLU A N 1
ATOM 697 C CA . GLU A 1 88 ? 3.427 1.890 -12.569 1.00 82.25 88 GLU A CA 1
ATOM 698 C C . GLU A 1 88 ? 4.831 2.499 -12.386 1.00 82.25 88 GLU A C 1
ATOM 700 O O . GLU A 1 88 ? 5.713 2.109 -13.147 1.00 82.25 88 GLU A O 1
ATOM 705 N N . PRO A 1 89 ? 5.120 3.330 -11.361 1.00 77.00 89 PRO A N 1
ATOM 706 C CA . PRO A 1 89 ? 6.462 3.893 -11.191 1.00 77.00 89 PRO A CA 1
ATOM 707 C C . PRO A 1 89 ? 7.561 2.856 -10.900 1.00 77.00 89 PRO A C 1
ATOM 709 O O . PRO A 1 89 ? 8.737 3.138 -11.107 1.00 77.00 89 PRO A O 1
ATOM 712 N N . TYR A 1 90 ? 7.212 1.676 -10.382 1.00 67.56 90 TYR A N 1
ATOM 713 C CA . TYR A 1 90 ? 8.162 0.614 -10.027 1.00 67.56 90 TYR A CA 1
ATOM 714 C C . TYR A 1 90 ? 8.465 -0.352 -11.186 1.00 67.56 90 TYR A C 1
ATOM 716 O O . TYR A 1 90 ? 9.304 -1.245 -11.016 1.00 67.56 90 TYR A O 1
ATOM 724 N N . ARG A 1 91 ? 7.775 -0.200 -12.324 1.00 66.81 91 ARG A N 1
ATOM 725 C CA . ARG A 1 91 ? 8.018 -0.934 -13.574 1.00 66.81 91 ARG A CA 1
ATOM 726 C C . ARG A 1 91 ? 9.045 -0.198 -14.433 1.00 66.81 91 ARG A C 1
ATOM 728 O O . ARG A 1 91 ? 9.882 -0.906 -15.034 1.00 66.81 91 ARG A O 1
#

Foldseek 3Di:
DPDDDPDPVVLVVCCVVPPVSVVVCVVLVCLVDPPSQLCCCPPPLRVVQLVCLCVVPPDDDVPPPDPVVSNVRSVQSNPPCNSVVVSVVSD

Radius of gyration: 14.77 Å; chains: 1; bounding box: 38×26×34 Å